Protein AF-A0A452RA94-F1 (afdb_monomer)

Sequence (101 aa):
DEQLRRRVLDFWFCGLRGNEFFCVDEDYIQDKFNLTGLNEQVPHYRQALDMILDLEPDEELEDNPNQSDLIELYGFKIHPMAYQLQLQAASNFKSPVKTIR

Solvent-accessible surface area (backb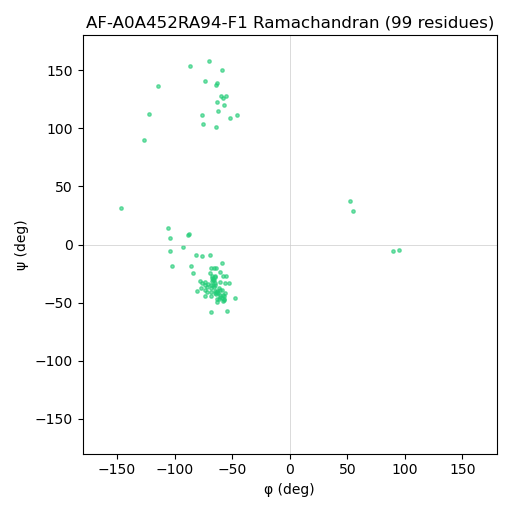one atoms only — not comparable to full-atom values): 6072 Å² total; per-residue (Å²): 111,71,69,72,66,49,67,32,52,57,67,49,50,33,66,37,93,91,28,72,79,58,73,61,59,65,73,54,69,71,36,62,77,70,48,66,74,46,68,83,76,33,76,63,38,64,63,9,48,32,42,54,69,62,43,85,75,62,76,78,46,76,82,32,66,74,56,46,57,50,32,51,55,37,25,68,53,48,51,63,51,51,34,49,43,52,52,48,58,61,52,59,72,67,60,76,79,79,76,83,127

Radius of gyration: 16.13 Å; Cα contacts (8 Å, |Δi|>4): 78; chains: 1; bounding box: 30×39×54 Å

InterPro domains:
  IPR000704 Casein kinase II, regulatory subunit [PF01214] (12-75)
  IPR000704 Casein kinase II, regulatory subunit [PTHR11740] (12-72)
  IPR000704 Casein kinase II, regulatory subunit [SM01085] (12-77)
  IPR016149 Casein kinase II, regulatory subunit, N-terminal [G3DSA:1.10.1820.10] (9-87)
  IPR035991 Casein kinase II subunit beta-like [SSF57798] (12-75)

pLDDT: mean 76.97, std 13.79, range [43.09, 91.44]

Foldseek 3Di:
DVLVVQQDLQVVQCVDVPNVPLHDDLVLLVPVVLQPPVPVVFPVLVQLSCSLNVHDHDPV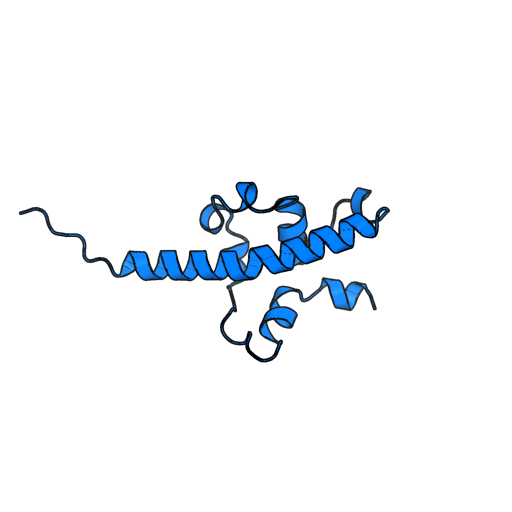VVVPVVVVVSSSVSVNVSSSVSSVSVVVVVVVVPPPDPPDD

Structure (mmCIF, N/CA/C/O backbone):
data_AF-A0A452RA94-F1
#
_entry.id   AF-A0A452RA94-F1
#
loop_
_atom_site.group_PDB
_atom_site.id
_atom_site.type_symbol
_atom_site.label_atom_id
_atom_site.label_alt_id
_atom_site.label_comp_id
_atom_site.label_asym_id
_atom_site.label_entity_id
_atom_site.label_seq_id
_atom_site.pdbx_PDB_ins_code
_atom_site.Cartn_x
_atom_site.Cartn_y
_atom_site.Cartn_z
_atom_site.occupancy
_atom_site.B_iso_or_equiv
_atom_site.auth_seq_id
_atom_site.auth_comp_id
_atom_site.auth_asym_id
_atom_site.auth_atom_id
_atom_site.pdbx_PDB_model_num
ATOM 1 N N . ASP A 1 1 ? 3.023 -17.007 -15.832 1.00 51.06 1 ASP A N 1
ATOM 2 C CA . ASP A 1 1 ? 2.042 -15.994 -16.232 1.00 51.06 1 ASP A CA 1
ATOM 3 C C . ASP A 1 1 ? 2.291 -14.775 -15.361 1.00 51.06 1 ASP A C 1
ATOM 5 O O . ASP A 1 1 ? 1.943 -14.773 -14.187 1.00 51.06 1 ASP A O 1
ATOM 9 N N . GLU A 1 2 ? 3.096 -13.846 -15.866 1.00 49.47 2 GLU A N 1
ATOM 10 C CA . GLU A 1 2 ? 3.587 -12.685 -15.110 1.00 49.47 2 GLU A CA 1
ATOM 11 C C . GLU A 1 2 ? 2.438 -11.725 -14.759 1.00 49.47 2 GLU A C 1
ATOM 13 O O . GLU A 1 2 ? 2.420 -11.150 -13.677 1.00 49.47 2 GLU A O 1
ATOM 18 N N . GLN A 1 3 ? 1.402 -11.684 -15.605 1.00 43.09 3 GLN A N 1
ATOM 19 C CA . GLN A 1 3 ? 0.154 -10.962 -15.357 1.00 43.09 3 GLN A CA 1
ATOM 20 C C . GLN A 1 3 ? -0.661 -11.557 -14.199 1.00 43.09 3 GLN A C 1
ATOM 22 O O . GLN A 1 3 ? -1.248 -10.818 -13.414 1.00 43.09 3 GLN A O 1
ATOM 27 N N . LEU A 1 4 ? -0.651 -12.884 -14.021 1.00 47.69 4 LEU A N 1
ATOM 28 C CA . LEU A 1 4 ? -1.276 -13.523 -12.854 1.00 47.69 4 LEU A CA 1
ATOM 29 C C . LEU A 1 4 ? -0.516 -13.233 -11.547 1.00 47.69 4 LEU A C 1
ATOM 31 O O . LEU A 1 4 ? -1.105 -13.288 -10.472 1.00 47.69 4 LEU A O 1
ATOM 35 N N . ARG A 1 5 ? 0.785 -12.922 -11.639 1.00 53.78 5 ARG A N 1
ATOM 36 C CA . ARG A 1 5 ? 1.625 -12.548 -10.493 1.00 53.78 5 ARG A CA 1
ATOM 37 C C . ARG A 1 5 ? 1.385 -11.099 -10.047 1.00 53.78 5 ARG A C 1
ATOM 39 O O . ARG A 1 5 ? 1.453 -10.834 -8.855 1.00 53.78 5 ARG A O 1
ATOM 46 N N . ARG A 1 6 ? 1.048 -10.207 -10.990 1.00 53.09 6 ARG A N 1
ATOM 47 C CA . ARG A 1 6 ? 0.759 -8.779 -10.750 1.00 53.09 6 ARG A CA 1
ATOM 48 C C . ARG A 1 6 ? -0.622 -8.520 -10.126 1.00 53.09 6 ARG A C 1
ATOM 50 O O . ARG A 1 6 ? -0.743 -7.648 -9.283 1.00 53.09 6 ARG A O 1
ATOM 57 N N . ARG A 1 7 ? -1.627 -9.340 -10.452 1.00 51.44 7 ARG A N 1
ATOM 58 C CA . ARG A 1 7 ? -3.050 -9.091 -10.130 1.00 51.44 7 ARG A CA 1
ATOM 59 C C . ARG A 1 7 ? -3.491 -9.166 -8.669 1.00 51.44 7 ARG A C 1
ATOM 61 O O . ARG A 1 7 ? -4.666 -8.966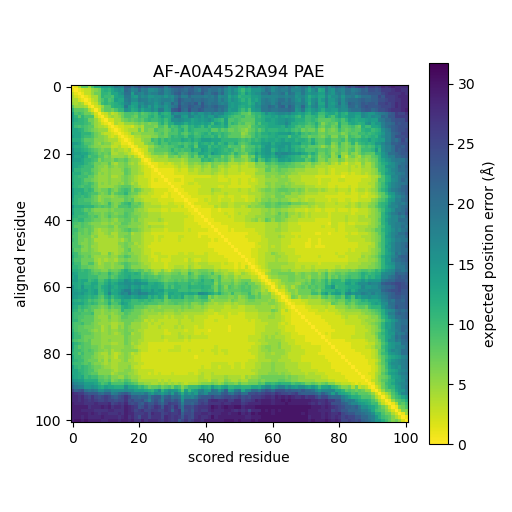 -8.381 1.00 51.44 7 ARG A O 1
ATOM 68 N N . VAL A 1 8 ? -2.643 -9.629 -7.759 1.00 57.59 8 VAL A N 1
ATOM 69 C CA . VAL A 1 8 ? -3.169 -10.203 -6.514 1.00 57.59 8 VAL A CA 1
ATOM 70 C C . VAL A 1 8 ? -2.252 -9.933 -5.335 1.00 57.59 8 VAL A C 1
ATOM 72 O O . VAL A 1 8 ? -2.173 -10.763 -4.454 1.00 57.59 8 VAL A O 1
ATOM 75 N N . LEU A 1 9 ? -1.524 -8.820 -5.277 1.00 62.56 9 LEU A N 1
ATOM 76 C CA . LEU A 1 9 ? -0.592 -8.593 -4.164 1.00 62.56 9 LEU A CA 1
ATOM 77 C C . LEU A 1 9 ? -1.307 -8.629 -2.804 1.00 62.56 9 LEU A C 1
ATOM 79 O O . LEU A 1 9 ? -0.850 -9.333 -1.909 1.00 62.56 9 LEU A O 1
ATOM 83 N N . ASP A 1 10 ? -2.474 -7.993 -2.689 1.00 61.06 10 ASP A N 1
ATOM 84 C CA . ASP A 1 10 ? -3.286 -8.010 -1.467 1.00 61.06 10 ASP A CA 1
ATOM 85 C C . ASP A 1 10 ? -3.891 -9.403 -1.175 1.00 61.06 10 ASP A C 1
ATOM 87 O O . ASP A 1 10 ? -3.575 -10.043 -0.169 1.00 61.06 10 ASP A O 1
ATOM 91 N N . PHE A 1 11 ? -4.673 -9.965 -2.103 1.00 61.75 11 PHE A N 1
ATOM 92 C CA . PHE A 1 11 ? -5.319 -11.269 -1.891 1.00 61.75 11 PHE A CA 1
ATOM 93 C C . PHE A 1 11 ? -4.320 -12.446 -1.819 1.00 61.75 11 PHE A C 1
ATOM 95 O O . PHE A 1 11 ? -4.557 -13.423 -1.108 1.00 61.75 11 PHE A O 1
ATOM 102 N N . TRP A 1 12 ? -3.165 -12.361 -2.485 1.00 65.94 12 TRP A N 1
ATOM 103 C CA . TRP A 1 12 ? -2.077 -13.336 -2.380 1.00 65.94 12 TRP A CA 1
ATOM 104 C C . TRP A 1 12 ? -1.362 -13.182 -1.047 1.00 65.94 12 TRP A C 1
ATOM 106 O O . TRP A 1 12 ? -1.122 -14.191 -0.387 1.00 65.94 12 TRP A O 1
ATOM 116 N N . PHE A 1 13 ? -1.071 -11.947 -0.616 1.00 69.06 13 PHE A N 1
ATOM 117 C CA . PHE A 1 13 ? -0.442 -11.693 0.677 1.00 69.06 13 PHE A CA 1
ATOM 118 C C . PHE A 1 13 ? -1.317 -12.195 1.822 1.00 69.06 13 PHE A C 1
ATOM 120 O O . PHE A 1 13 ? -0.807 -12.915 2.680 1.00 69.06 13 PHE A O 1
ATOM 127 N N . CYS A 1 14 ? -2.615 -11.890 1.807 1.00 70.44 14 CYS A N 1
ATOM 128 C CA . CYS A 1 14 ? -3.588 -12.373 2.788 1.00 70.44 14 CYS A CA 1
ATOM 129 C C . CYS A 1 14 ? -3.824 -13.893 2.692 1.00 70.44 14 CYS A C 1
ATOM 131 O O . CYS A 1 14 ? -4.126 -14.539 3.695 1.00 70.44 14 CYS A O 1
ATOM 133 N N . GLY A 1 15 ? -3.624 -14.487 1.510 1.00 67.56 15 GLY A N 1
ATOM 134 C CA . GLY A 1 15 ? -3.689 -15.932 1.274 1.00 67.56 15 GLY A CA 1
ATOM 135 C C . GLY A 1 15 ? -2.467 -16.728 1.757 1.00 67.56 15 GLY A C 1
ATOM 136 O O . GLY A 1 15 ? -2.511 -17.963 1.771 1.00 67.56 15 GLY A O 1
ATOM 137 N N . LEU A 1 16 ? -1.373 -16.070 2.164 1.00 73.88 16 LEU A N 1
ATOM 138 C CA . LEU A 1 16 ? -0.215 -16.746 2.751 1.00 73.88 16 LEU A CA 1
ATOM 139 C C . LEU A 1 16 ? -0.519 -17.220 4.177 1.00 73.88 16 LEU A C 1
ATOM 141 O O . LEU A 1 16 ? -1.136 -16.529 4.987 1.00 73.88 16 LEU A O 1
ATOM 145 N N . ARG A 1 17 ? -0.022 -18.413 4.522 1.00 70.50 17 ARG A N 1
ATOM 146 C CA . ARG A 1 17 ? -0.197 -18.990 5.861 1.00 70.50 17 ARG A CA 1
ATOM 147 C C . ARG A 1 17 ? 0.355 -18.042 6.932 1.00 70.50 17 ARG A C 1
ATOM 149 O O . ARG A 1 17 ? 1.555 -17.786 6.960 1.00 70.50 17 ARG A O 1
ATOM 156 N N . GLY A 1 18 ? -0.510 -17.611 7.850 1.00 73.88 18 GLY A N 1
ATOM 157 C CA . GLY A 1 18 ? -0.167 -16.675 8.926 1.00 73.88 18 GLY A CA 1
ATOM 158 C C . GLY A 1 18 ? -0.468 -15.207 8.615 1.00 73.88 18 GLY A C 1
ATOM 159 O O . GLY A 1 18 ? -0.351 -14.385 9.521 1.00 73.88 18 GLY A O 1
ATOM 160 N N . ASN A 1 19 ? -0.909 -14.890 7.392 1.00 71.19 19 ASN A N 1
ATOM 161 C CA . ASN A 1 19 ? -1.243 -13.528 6.980 1.00 71.19 19 ASN A CA 1
ATOM 162 C C . ASN A 1 19 ? -2.749 -13.238 6.914 1.00 71.19 19 ASN A C 1
ATOM 164 O O . ASN A 1 19 ? -3.159 -12.144 6.537 1.00 71.19 19 ASN A O 1
ATOM 168 N N . GLU A 1 20 ? -3.564 -14.196 7.345 1.00 69.75 20 GLU A N 1
ATOM 169 C CA . GLU A 1 20 ? -5.030 -14.195 7.260 1.00 69.75 20 GLU A CA 1
ATOM 170 C C . GLU A 1 20 ? -5.690 -12.997 7.975 1.00 69.75 20 GLU A C 1
ATOM 172 O O . GLU A 1 20 ? -6.864 -12.710 7.762 1.00 69.75 20 GLU A O 1
ATOM 177 N N . PHE A 1 21 ? -4.944 -12.305 8.843 1.00 70.56 21 PHE A N 1
ATOM 178 C CA . PHE A 1 21 ? -5.422 -11.183 9.653 1.00 70.56 21 PHE A CA 1
ATOM 179 C C . PHE A 1 21 ? -4.974 -9.808 9.151 1.00 70.56 21 PHE A C 1
ATOM 181 O O . PHE A 1 21 ? -5.396 -8.813 9.735 1.00 70.56 21 PHE A O 1
ATOM 188 N N . PHE A 1 22 ? -4.124 -9.736 8.121 1.00 71.50 22 PHE A N 1
ATOM 189 C CA . PHE A 1 22 ? -3.589 -8.469 7.611 1.00 71.50 22 PHE A CA 1
ATOM 190 C C . PHE A 1 22 ? -4.467 -7.812 6.546 1.00 71.50 22 PHE A C 1
ATOM 192 O O . PHE A 1 22 ? -4.025 -6.828 5.968 1.00 71.50 22 PHE A O 1
ATOM 199 N N . CYS A 1 23 ? -5.675 -8.320 6.287 1.00 75.88 23 CYS A N 1
ATOM 200 C CA . CYS A 1 23 ? -6.563 -7.748 5.280 1.00 75.88 23 CYS A CA 1
ATOM 201 C C . CYS A 1 23 ? -6.853 -6.274 5.584 1.00 75.88 23 CYS A C 1
ATOM 203 O O . CYS A 1 23 ? -7.311 -5.937 6.681 1.00 75.88 23 CYS A O 1
ATOM 205 N N . VAL A 1 24 ? -6.610 -5.421 4.597 1.00 80.38 24 VAL A N 1
ATOM 206 C CA . VAL A 1 24 ? -7.006 -4.014 4.601 1.00 80.38 24 VAL A CA 1
ATOM 207 C C . VAL A 1 24 ? -8.032 -3.843 3.492 1.00 80.38 24 VAL A C 1
ATOM 209 O O . VAL A 1 24 ? -7.848 -4.372 2.404 1.00 80.38 24 VAL A O 1
ATOM 212 N N . ASP A 1 25 ? -9.117 -3.120 3.757 1.00 83.94 25 ASP A N 1
ATOM 213 C CA . ASP A 1 25 ? -10.099 -2.841 2.709 1.00 83.94 25 ASP A CA 1
ATOM 214 C C . ASP A 1 25 ? -9.466 -1.996 1.596 1.00 83.94 25 ASP A C 1
ATOM 216 O O . ASP A 1 25 ? -8.778 -1.007 1.869 1.00 83.94 25 ASP A O 1
ATOM 220 N N . GLU A 1 26 ? -9.752 -2.337 0.342 1.00 83.31 26 GLU A N 1
ATOM 221 C CA . GLU A 1 26 ? -9.254 -1.598 -0.822 1.00 83.31 26 GLU A CA 1
ATOM 222 C C . GLU A 1 26 ? -9.649 -0.112 -0.753 1.00 83.31 26 GLU A C 1
ATOM 224 O O . GLU A 1 26 ? -8.801 0.760 -0.941 1.00 83.31 26 GLU A O 1
ATOM 229 N N . ASP A 1 27 ? -10.890 0.187 -0.344 1.00 86.25 27 ASP A N 1
ATOM 230 C CA . ASP A 1 27 ? -11.388 1.554 -0.119 1.00 86.25 27 ASP A CA 1
ATOM 231 C C . ASP A 1 27 ? -10.526 2.338 0.893 1.00 86.25 27 ASP A C 1
ATOM 233 O O . ASP A 1 27 ? -10.351 3.553 0.774 1.00 86.25 27 ASP A O 1
ATOM 237 N N . TYR A 1 28 ? -9.958 1.653 1.895 1.00 87.81 28 TYR A N 1
ATOM 238 C CA . TYR A 1 28 ? -9.078 2.273 2.887 1.00 87.81 28 TYR A CA 1
ATOM 239 C C . TYR A 1 28 ? -7.717 2.632 2.281 1.00 87.81 28 TYR A C 1
ATOM 241 O O . TYR A 1 28 ? -7.189 3.703 2.580 1.00 87.81 28 TYR A O 1
ATOM 249 N N . IL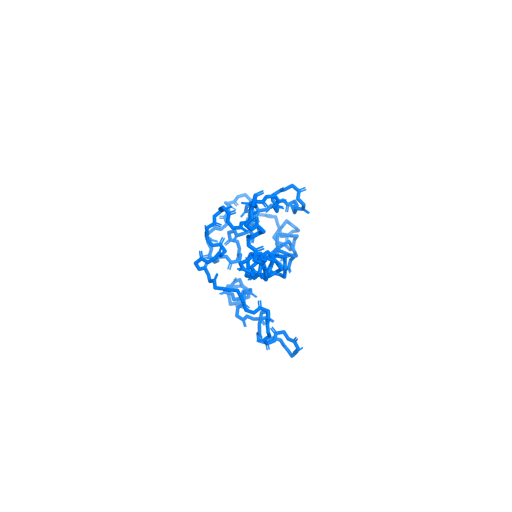E A 1 29 ? -7.163 1.757 1.433 1.00 87.94 29 ILE A N 1
ATOM 250 C CA . ILE A 1 29 ? -5.881 1.964 0.737 1.00 87.94 29 ILE A CA 1
ATOM 251 C C . ILE A 1 29 ? -6.012 3.032 -0.362 1.00 87.94 29 ILE A C 1
ATOM 253 O O . ILE A 1 29 ? -5.095 3.830 -0.565 1.00 87.94 29 ILE A O 1
ATOM 257 N N . GLN A 1 30 ? -7.146 3.079 -1.062 1.00 87.62 30 GLN A N 1
ATOM 258 C CA . GLN A 1 30 ? -7.404 4.065 -2.114 1.00 87.62 30 GLN A CA 1
ATOM 259 C C . GLN A 1 30 ? -7.517 5.497 -1.568 1.00 87.62 30 GLN A C 1
ATOM 261 O O . GLN A 1 30 ? -7.147 6.462 -2.251 1.00 87.62 30 GLN A O 1
ATOM 266 N N . ASP A 1 31 ? -7.992 5.660 -0.330 1.00 89.75 31 ASP A N 1
ATOM 267 C CA . ASP A 1 31 ? -8.040 6.963 0.319 1.00 89.75 31 ASP A CA 1
ATOM 268 C C . ASP A 1 31 ? -6.643 7.405 0.784 1.00 89.75 31 ASP A C 1
ATOM 270 O O . ASP A 1 31 ? -6.110 7.006 1.822 1.00 89.75 31 ASP A O 1
ATOM 274 N N . LYS A 1 32 ? -6.062 8.329 0.018 1.00 86.38 32 LYS A N 1
ATOM 275 C CA . LYS A 1 32 ? -4.739 8.912 0.279 1.00 86.38 32 LYS A CA 1
ATOM 276 C C . LYS A 1 32 ? -4.615 9.541 1.667 1.00 86.38 32 LYS A C 1
ATOM 278 O O . LYS A 1 32 ? -3.500 9.615 2.183 1.00 86.38 32 LYS A O 1
ATOM 283 N N . PHE A 1 33 ? -5.715 10.002 2.265 1.00 89.50 33 PHE A N 1
ATOM 284 C CA . PHE A 1 33 ? -5.689 10.583 3.604 1.00 89.50 33 PHE A CA 1
ATOM 285 C C . PHE A 1 33 ? -5.382 9.527 4.677 1.00 89.50 33 PHE A C 1
ATOM 287 O O . PHE A 1 33 ? -4.636 9.802 5.620 1.00 89.50 33 PHE A O 1
ATOM 294 N N . ASN A 1 34 ? -5.858 8.295 4.497 1.00 88.25 34 ASN A N 1
ATOM 295 C CA . ASN A 1 34 ? -5.610 7.187 5.423 1.00 88.25 34 ASN A CA 1
ATOM 296 C C . ASN A 1 34 ? -4.149 6.721 5.428 1.00 88.25 34 ASN A C 1
ATOM 298 O O . ASN A 1 34 ? -3.695 6.112 6.397 1.00 88.25 34 ASN A O 1
ATOM 302 N N . LEU A 1 35 ? -3.409 7.037 4.362 1.00 91.44 35 LEU A N 1
ATOM 303 C CA . LEU A 1 35 ? -2.012 6.658 4.152 1.00 91.44 35 LEU A CA 1
ATOM 304 C C . LEU A 1 35 ? -1.031 7.829 4.352 1.00 91.44 35 LEU A C 1
ATOM 306 O O . LEU A 1 35 ? 0.137 7.752 3.960 1.00 91.44 35 LEU A O 1
ATOM 310 N N . THR A 1 36 ? -1.490 8.932 4.955 1.00 88.88 36 THR A N 1
ATOM 311 C CA . THR A 1 36 ? -0.670 10.136 5.157 1.00 88.88 36 THR A CA 1
ATOM 312 C C . THR A 1 36 ? 0.631 9.804 5.903 1.00 88.88 36 THR A C 1
ATOM 314 O O . THR A 1 36 ? 0.610 9.192 6.969 1.00 88.88 36 THR A O 1
ATOM 317 N N . GLY A 1 37 ? 1.777 10.219 5.349 1.00 87.12 37 GLY A N 1
ATOM 318 C CA . GLY A 1 37 ? 3.109 9.982 5.926 1.00 87.12 37 GLY A CA 1
ATOM 319 C C . GLY A 1 37 ? 3.794 8.683 5.480 1.00 87.12 37 GLY A C 1
ATOM 320 O O . GLY A 1 37 ? 4.965 8.473 5.8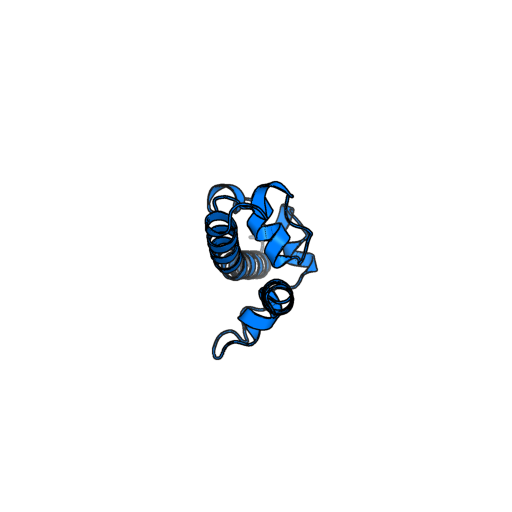06 1.00 87.12 37 GLY A O 1
ATOM 321 N N . LEU A 1 38 ? 3.125 7.815 4.708 1.00 89.69 38 LEU A N 1
ATOM 322 C CA . LEU A 1 38 ? 3.766 6.633 4.109 1.00 89.69 38 LEU A CA 1
ATOM 323 C C . LEU A 1 38 ? 4.684 6.978 2.936 1.00 89.69 38 LEU A C 1
ATOM 325 O O . LEU A 1 38 ? 5.715 6.331 2.747 1.00 89.69 38 LEU A O 1
ATOM 329 N N . ASN A 1 39 ? 4.349 8.029 2.191 1.00 89.44 39 ASN A N 1
ATOM 330 C CA . ASN A 1 39 ? 5.116 8.506 1.042 1.00 89.44 39 ASN A CA 1
ATOM 331 C C . ASN A 1 39 ? 6.551 8.937 1.395 1.00 89.44 39 ASN A C 1
ATOM 333 O O . ASN A 1 39 ? 7.416 8.931 0.527 1.00 89.44 39 ASN A O 1
ATOM 337 N N . GLU A 1 40 ? 6.814 9.301 2.653 1.00 91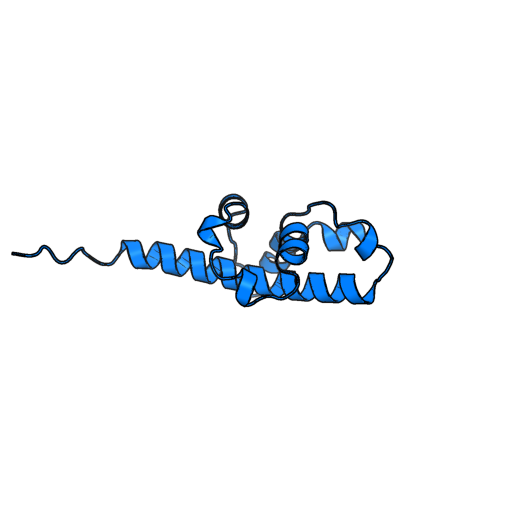.31 40 GLU A N 1
ATOM 338 C CA . GLU A 1 40 ? 8.157 9.655 3.140 1.00 91.31 40 GLU A CA 1
ATOM 339 C C . GLU A 1 40 ? 8.971 8.427 3.588 1.00 91.31 40 GLU A C 1
ATOM 341 O O . GLU A 1 40 ? 10.195 8.486 3.688 1.00 91.31 40 GLU A O 1
ATOM 346 N N . GLN A 1 41 ? 8.305 7.301 3.855 1.00 90.25 41 GLN A N 1
ATOM 347 C CA . GLN A 1 41 ? 8.913 6.084 4.412 1.00 90.25 41 GLN A CA 1
ATOM 348 C C . GLN A 1 41 ? 9.154 4.989 3.365 1.00 90.25 41 GLN A C 1
ATOM 350 O O . GLN A 1 41 ? 9.911 4.034 3.608 1.00 90.25 41 GLN A O 1
ATOM 355 N N . VAL A 1 42 ? 8.482 5.090 2.219 1.00 91.00 42 VAL A N 1
ATOM 356 C CA . VAL A 1 42 ? 8.534 4.109 1.138 1.00 91.00 42 VAL A CA 1
ATOM 357 C C . VAL A 1 42 ? 9.002 4.801 -0.146 1.00 91.00 42 VAL A C 1
ATOM 359 O O . VAL A 1 42 ? 8.282 5.639 -0.688 1.00 91.00 42 VAL A O 1
ATOM 362 N N . PRO A 1 43 ? 10.205 4.477 -0.654 1.00 91.19 43 PRO A N 1
ATOM 363 C CA . PRO A 1 43 ? 10.626 4.899 -1.986 1.00 91.19 43 PRO A CA 1
ATOM 364 C C . PRO A 1 43 ? 9.654 4.372 -3.039 1.00 91.19 43 PRO A C 1
ATOM 366 O O . PRO A 1 43 ? 9.059 3.318 -2.846 1.00 91.19 43 PRO A O 1
ATOM 369 N N . HIS A 1 44 ? 9.493 5.090 -4.152 1.00 89.88 44 HIS A N 1
ATOM 370 C CA . HIS A 1 44 ? 8.568 4.681 -5.219 1.00 89.88 44 HIS A CA 1
ATOM 371 C C . HIS A 1 44 ? 7.127 4.445 -4.725 1.00 89.88 44 HIS A C 1
ATOM 373 O O . HIS A 1 44 ? 6.389 3.667 -5.319 1.00 89.88 44 HIS A O 1
ATOM 379 N N . TYR A 1 45 ? 6.710 5.142 -3.653 1.00 90.69 45 TYR A N 1
ATOM 380 C CA . TYR A 1 45 ? 5.413 4.954 -2.992 1.00 90.69 45 TYR A CA 1
ATOM 381 C C . TYR A 1 45 ? 4.240 4.906 -3.967 1.00 90.69 45 TYR A C 1
ATOM 383 O O . TYR A 1 45 ? 3.394 4.031 -3.857 1.00 90.69 45 TYR A O 1
ATOM 391 N N . ARG A 1 46 ? 4.198 5.834 -4.928 1.00 89.69 46 ARG A N 1
ATOM 392 C CA . ARG A 1 46 ? 3.109 5.902 -5.903 1.00 89.69 46 ARG A CA 1
ATOM 393 C C 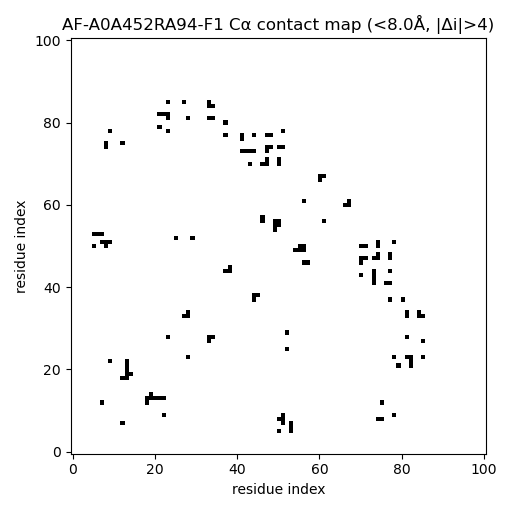. ARG A 1 46 ? 3.057 4.650 -6.777 1.00 89.69 46 ARG A C 1
ATOM 395 O O . ARG A 1 46 ? 2.017 4.028 -6.848 1.00 89.69 46 ARG A O 1
ATOM 402 N N . GLN A 1 47 ? 4.187 4.250 -7.346 1.00 89.19 47 GLN A N 1
ATOM 403 C CA . GLN A 1 47 ? 4.277 3.081 -8.224 1.00 89.19 47 GLN A CA 1
ATOM 404 C C . GLN A 1 47 ? 3.988 1.784 -7.454 1.00 89.19 47 GLN A C 1
ATOM 406 O O . GLN A 1 47 ? 3.337 0.878 -7.960 1.00 89.19 47 GLN A O 1
ATOM 411 N N . ALA A 1 48 ? 4.431 1.714 -6.198 1.00 89.06 48 ALA A N 1
ATOM 412 C CA . ALA A 1 48 ? 4.149 0.598 -5.305 1.00 89.06 48 ALA A CA 1
ATOM 413 C C . ALA A 1 48 ? 2.668 0.533 -4.905 1.00 89.06 48 ALA A C 1
ATOM 415 O O . ALA A 1 48 ? 2.106 -0.552 -4.807 1.00 89.06 48 ALA A O 1
ATOM 416 N N . LEU A 1 49 ? 2.031 1.687 -4.690 1.00 89.31 49 LEU A N 1
ATOM 417 C CA . LEU A 1 49 ? 0.601 1.785 -4.411 1.00 89.31 49 LEU A CA 1
ATOM 418 C C . LEU A 1 49 ? -0.227 1.407 -5.641 1.00 89.31 49 LEU A C 1
ATOM 420 O O . LEU A 1 49 ? -1.166 0.629 -5.514 1.00 89.31 49 LEU A O 1
ATOM 424 N N . ASP A 1 50 ? 0.157 1.908 -6.814 1.00 87.75 50 ASP A N 1
ATOM 425 C CA . ASP A 1 50 ? -0.473 1.586 -8.094 1.00 87.75 50 ASP A CA 1
ATOM 426 C C . ASP A 1 50 ? -0.401 0.070 -8.349 1.00 87.75 50 ASP A C 1
ATOM 428 O O . ASP A 1 50 ? -1.398 -0.538 -8.719 1.00 87.75 50 ASP A O 1
ATOM 432 N N . MET A 1 51 ? 0.719 -0.575 -8.006 1.00 83.81 51 MET A N 1
ATOM 433 C CA . MET A 1 51 ? 0.842 -2.033 -8.059 1.00 83.81 51 MET A CA 1
ATOM 434 C C . MET A 1 51 ? -0.082 -2.772 -7.073 1.00 83.81 51 MET A C 1
ATOM 436 O O . MET A 1 51 ? -0.664 -3.790 -7.438 1.00 83.81 51 MET A O 1
ATOM 440 N N . ILE A 1 52 ? -0.226 -2.301 -5.827 1.00 86.00 52 ILE A N 1
ATOM 441 C CA . ILE A 1 52 ? -1.139 -2.924 -4.842 1.00 86.00 52 ILE A CA 1
ATOM 442 C C . ILE A 1 52 ? -2.600 -2.807 -5.292 1.00 86.00 52 ILE A C 1
ATOM 444 O O . ILE A 1 52 ? -3.386 -3.715 -5.039 1.00 86.00 52 ILE A O 1
ATOM 448 N N . LEU A 1 53 ? -2.945 -1.700 -5.951 1.00 86.31 53 LEU A N 1
ATOM 449 C CA . LEU A 1 53 ? -4.287 -1.392 -6.447 1.00 86.31 53 LEU A CA 1
ATOM 450 C C . LEU A 1 53 ? -4.563 -1.950 -7.858 1.00 86.31 53 LEU A C 1
ATOM 452 O O . LEU A 1 53 ? -5.579 -1.599 -8.450 1.00 86.31 53 LEU A O 1
ATOM 456 N N . ASP A 1 54 ? -3.668 -2.786 -8.400 1.00 83.38 54 ASP A N 1
ATOM 457 C CA . ASP A 1 54 ? -3.762 -3.363 -9.754 1.00 83.38 54 ASP A CA 1
ATOM 458 C C . ASP A 1 54 ? -3.981 -2.297 -10.855 1.00 83.38 54 ASP A C 1
ATOM 460 O O . ASP A 1 54 ? -4.726 -2.496 -11.817 1.00 83.38 54 ASP A O 1
ATOM 464 N N . LEU A 1 55 ? -3.344 -1.130 -10.700 1.00 84.56 55 LEU A N 1
ATOM 465 C CA . LEU A 1 55 ? -3.346 -0.043 -11.679 1.00 84.56 55 LEU A CA 1
ATOM 466 C C . LEU A 1 55 ? -2.228 -0.236 -12.713 1.00 84.56 55 LEU A C 1
ATOM 468 O O . LEU A 1 55 ? -1.198 -0.858 -12.440 1.00 84.56 55 LEU A O 1
ATOM 472 N N . GLU A 1 56 ? -2.424 0.323 -13.911 1.00 82.19 56 GLU A N 1
ATOM 473 C CA . GLU A 1 56 ? -1.415 0.271 -14.973 1.00 82.19 56 GLU A CA 1
ATOM 474 C C . GLU A 1 56 ? -0.104 0.941 -14.520 1.00 82.19 56 GLU A C 1
ATOM 476 O O . GLU A 1 56 ? -0.133 2.086 -14.054 1.00 82.19 56 GLU A O 1
ATOM 481 N N . PRO A 1 57 ? 1.046 0.248 -14.642 1.00 74.75 57 PRO A N 1
ATOM 482 C CA . PRO A 1 57 ? 2.344 0.842 -14.361 1.00 74.75 57 PRO A CA 1
ATOM 483 C C . PRO A 1 57 ? 2.714 1.875 -15.433 1.00 74.75 57 PRO A C 1
ATOM 485 O O . PRO A 1 57 ? 2.242 1.818 -16.566 1.00 74.75 57 PRO A O 1
ATOM 488 N N . ASP A 1 58 ? 3.611 2.799 -15.088 1.00 76.81 58 ASP A N 1
ATOM 489 C CA . ASP A 1 58 ? 4.175 3.737 -16.062 1.00 76.81 58 ASP A CA 1
ATOM 490 C C . ASP A 1 58 ? 4.970 2.983 -17.151 1.00 76.81 58 ASP A C 1
ATOM 492 O O . ASP A 1 58 ? 5.744 2.078 -16.830 1.00 76.81 58 ASP A O 1
ATOM 496 N N . GLU A 1 59 ? 4.850 3.393 -18.423 1.00 73.12 59 GLU A N 1
ATOM 497 C CA . GLU A 1 59 ? 5.529 2.760 -19.577 1.00 73.12 59 GLU A CA 1
ATOM 498 C C . GLU A 1 59 ? 7.056 2.629 -19.377 1.00 73.12 59 GLU A C 1
ATOM 500 O O . GLU A 1 59 ? 7.664 1.645 -19.789 1.00 73.12 59 GLU A O 1
ATOM 505 N N . GLU A 1 60 ? 7.689 3.574 -18.668 1.00 67.94 60 GLU A N 1
ATOM 506 C CA . GLU A 1 60 ? 9.132 3.548 -18.366 1.00 67.94 60 GLU A CA 1
ATOM 507 C C . GLU A 1 60 ? 9.559 2.387 -17.444 1.00 67.94 60 GLU A C 1
ATOM 509 O O . GLU A 1 60 ? 10.738 2.029 -17.400 1.00 67.94 60 GLU A O 1
ATOM 514 N N . LEU A 1 61 ? 8.626 1.800 -16.690 1.00 67.25 61 LEU A N 1
ATOM 515 C CA . LEU A 1 61 ? 8.898 0.690 -15.774 1.00 67.25 61 LEU A CA 1
ATOM 516 C C . LEU A 1 61 ? 8.886 -0.668 -16.475 1.00 67.25 61 LEU A C 1
ATOM 518 O O . LEU A 1 61 ? 9.526 -1.603 -15.988 1.00 67.25 61 LEU A O 1
ATOM 522 N N . GLU A 1 62 ? 8.188 -0.787 -17.606 1.00 66.62 62 GLU A N 1
ATOM 523 C CA . GLU A 1 62 ? 8.100 -2.043 -18.358 1.00 66.62 62 GLU A CA 1
ATOM 524 C C . GLU A 1 62 ? 9.447 -2.437 -18.977 1.00 66.62 62 GLU A C 1
ATOM 526 O O . GLU A 1 62 ? 9.777 -3.621 -19.046 1.00 66.62 62 GLU A O 1
ATOM 531 N N . ASP A 1 63 ? 10.268 -1.447 -19.334 1.00 71.06 63 ASP A N 1
ATOM 532 C CA . ASP A 1 63 ? 11.585 -1.653 -19.942 1.00 71.06 63 ASP A CA 1
ATOM 533 C C . ASP A 1 63 ? 12.699 -1.976 -18.924 1.00 71.06 63 ASP A C 1
ATOM 535 O O . ASP A 1 63 ? 13.811 -2.352 -19.315 1.00 71.06 63 ASP A O 1
ATOM 539 N N . ASN A 1 64 ? 12.438 -1.863 -17.612 1.00 78.31 64 ASN A N 1
ATOM 540 C CA . ASN A 1 64 ? 13.441 -2.079 -16.566 1.00 78.31 64 ASN A CA 1
ATOM 541 C C . ASN A 1 64 ? 12.996 -3.110 -15.505 1.00 78.31 64 ASN A C 1
ATOM 543 O O . ASN A 1 64 ? 12.472 -2.735 -14.449 1.00 78.31 64 ASN A O 1
ATOM 547 N N . PRO A 1 65 ? 13.290 -4.410 -15.704 1.00 74.19 65 PRO A N 1
ATOM 548 C CA . PRO A 1 65 ? 12.841 -5.473 -14.799 1.00 74.19 65 PRO A CA 1
ATOM 549 C C . PRO A 1 65 ? 13.360 -5.311 -13.362 1.00 74.19 65 PRO A C 1
ATOM 551 O O . PRO A 1 65 ? 12.643 -5.608 -12.411 1.00 74.19 65 PRO A O 1
ATOM 554 N N . ASN A 1 66 ? 14.560 -4.746 -13.177 1.00 81.88 66 ASN A N 1
ATOM 555 C CA . ASN A 1 66 ? 15.108 -4.499 -11.840 1.00 81.88 66 ASN A CA 1
ATOM 556 C C . ASN A 1 66 ? 14.286 -3.463 -11.053 1.00 81.88 66 ASN A C 1
ATOM 558 O O . ASN A 1 66 ? 14.254 -3.514 -9.825 1.00 81.88 66 ASN A O 1
ATOM 562 N N . GLN A 1 67 ? 13.653 -2.499 -11.733 1.00 82.19 67 GLN A N 1
ATOM 563 C CA . GLN A 1 67 ? 12.761 -1.544 -11.073 1.00 82.19 67 GLN A CA 1
ATOM 564 C C . GLN A 1 67 ? 11.407 -2.164 -10.750 1.00 82.19 67 GLN A C 1
ATOM 566 O O . GLN A 1 67 ? 10.888 -1.900 -9.668 1.00 82.19 67 GLN A O 1
ATOM 571 N N . SER A 1 68 ? 10.878 -3.021 -11.626 1.00 81.19 68 SER A N 1
ATOM 572 C CA . SER A 1 68 ? 9.638 -3.758 -11.359 1.00 81.19 68 SER A CA 1
ATOM 573 C C . SER A 1 68 ? 9.737 -4.585 -10.070 1.00 81.19 68 SER A C 1
ATOM 575 O O . SER A 1 68 ? 8.874 -4.461 -9.202 1.00 81.19 68 SER A O 1
ATOM 577 N N . ASP A 1 69 ? 10.824 -5.344 -9.885 1.00 84.56 69 ASP A N 1
ATOM 578 C CA . ASP A 1 69 ? 11.045 -6.157 -8.676 1.00 84.56 69 ASP A CA 1
ATOM 579 C C . ASP A 1 69 ? 11.132 -5.302 -7.394 1.00 84.56 69 ASP A C 1
ATOM 581 O O . ASP A 1 69 ? 10.646 -5.682 -6.325 1.00 84.56 69 ASP A O 1
ATOM 585 N N . LEU A 1 70 ? 11.755 -4.119 -7.481 1.00 88.06 70 LEU A N 1
ATOM 586 C CA . LEU A 1 70 ? 11.856 -3.189 -6.351 1.00 88.06 70 LEU A CA 1
ATOM 587 C C . LEU A 1 70 ? 10.496 -2.596 -5.977 1.00 88.06 70 LEU A C 1
ATOM 589 O O . LEU A 1 70 ? 10.194 -2.458 -4.791 1.00 88.06 70 LEU A O 1
ATOM 593 N N . ILE A 1 71 ? 9.678 -2.251 -6.970 1.00 87.06 71 ILE A N 1
ATOM 594 C CA . ILE A 1 71 ? 8.326 -1.730 -6.754 1.00 87.06 71 ILE A CA 1
ATOM 595 C C . ILE A 1 71 ? 7.447 -2.801 -6.103 1.00 87.06 71 ILE A C 1
ATOM 597 O O . ILE A 1 71 ? 6.732 -2.488 -5.152 1.00 87.06 71 ILE A O 1
ATOM 601 N N . GLU A 1 72 ? 7.582 -4.062 -6.520 1.00 84.75 72 GLU A N 1
ATOM 602 C CA . GLU A 1 72 ? 6.905 -5.204 -5.891 1.00 84.75 72 GLU A CA 1
ATOM 603 C C . GLU A 1 72 ? 7.273 -5.335 -4.415 1.00 84.75 72 GLU A C 1
ATOM 605 O O . GLU A 1 72 ? 6.400 -5.418 -3.545 1.00 84.75 72 GLU A O 1
ATOM 610 N N . LEU A 1 73 ? 8.564 -5.230 -4.100 1.00 87.94 73 LEU A N 1
ATOM 611 C CA . LEU A 1 73 ? 9.040 -5.233 -2.721 1.00 87.94 73 LEU A CA 1
ATOM 612 C C . LEU A 1 73 ? 8.460 -4.073 -1.891 1.00 87.94 73 LEU A C 1
ATOM 614 O O . LEU A 1 73 ? 8.132 -4.254 -0.715 1.00 87.94 73 LEU A O 1
ATOM 618 N N . TYR A 1 74 ? 8.327 -2.882 -2.476 1.00 90.44 74 TYR A N 1
ATOM 619 C CA . TYR A 1 74 ? 7.713 -1.742 -1.797 1.00 90.44 74 TYR A CA 1
ATOM 620 C C . TYR A 1 74 ? 6.200 -1.904 -1.626 1.00 90.44 74 TYR A C 1
ATOM 622 O O . TYR A 1 74 ? 5.683 -1.513 -0.577 1.00 90.44 74 TYR A O 1
ATOM 630 N N . GLY A 1 75 ? 5.512 -2.550 -2.571 1.00 88.19 75 GLY A N 1
ATOM 631 C CA . GLY A 1 75 ? 4.110 -2.943 -2.430 1.00 88.19 75 GLY A CA 1
ATOM 632 C C . GLY A 1 75 ? 3.907 -3.848 -1.212 1.00 88.19 75 GLY A C 1
ATOM 633 O O . GLY A 1 75 ? 3.111 -3.538 -0.321 1.00 88.19 75 GLY A O 1
ATOM 634 N N . PHE A 1 76 ? 4.743 -4.884 -1.072 1.00 85.69 76 PHE A N 1
ATOM 635 C CA . PHE A 1 76 ? 4.757 -5.749 0.117 1.00 85.69 76 PHE A CA 1
ATOM 636 C C . PHE A 1 76 ? 5.021 -4.998 1.429 1.00 85.69 76 PHE A C 1
ATOM 638 O O . PHE A 1 76 ? 4.594 -5.453 2.490 1.00 85.69 76 PHE A O 1
ATOM 645 N N . LYS A 1 77 ? 5.725 -3.859 1.388 1.00 88.94 77 LYS A N 1
ATOM 646 C CA . LYS A 1 77 ? 5.986 -3.023 2.568 1.00 88.94 77 LYS A CA 1
ATOM 647 C C . LYS A 1 77 ? 4.798 -2.123 2.919 1.00 88.94 77 LYS A C 1
ATOM 649 O O . LYS A 1 77 ? 4.514 -1.954 4.102 1.00 88.94 77 LYS A O 1
ATOM 654 N N . ILE A 1 78 ? 4.114 -1.546 1.929 1.00 90.06 78 ILE A N 1
ATOM 655 C CA . ILE A 1 78 ? 2.978 -0.635 2.154 1.00 90.06 78 ILE A CA 1
ATOM 656 C C . ILE A 1 78 ? 1.816 -1.370 2.824 1.00 90.06 78 ILE A C 1
ATOM 658 O O . ILE A 1 78 ? 1.248 -0.840 3.776 1.00 90.06 78 ILE A O 1
ATOM 662 N N . HIS A 1 79 ? 1.507 -2.594 2.392 1.00 87.00 79 HIS A N 1
ATOM 663 C CA . HIS A 1 79 ? 0.350 -3.348 2.881 1.00 87.00 79 HIS A CA 1
ATOM 664 C C . HIS A 1 79 ? 0.292 -3.514 4.423 1.00 87.00 79 HIS A C 1
ATOM 666 O O . HIS A 1 79 ? -0.655 -3.028 5.049 1.00 87.00 79 HIS A O 1
ATOM 672 N N . PRO A 1 80 ? 1.311 -4.083 5.103 1.00 87.19 80 PRO A N 1
ATOM 673 C CA . PRO A 1 80 ? 1.300 -4.192 6.564 1.00 87.19 80 PRO A CA 1
ATOM 674 C C . PRO A 1 80 ? 1.346 -2.831 7.280 1.00 87.19 80 PRO A C 1
ATOM 676 O O . PRO A 1 80 ? 0.850 -2.713 8.403 1.00 87.19 80 PRO A O 1
ATOM 679 N N . MET A 1 81 ? 1.917 -1.791 6.663 1.00 90.75 81 MET A N 1
ATOM 680 C CA . MET A 1 81 ? 1.915 -0.447 7.250 1.00 90.75 81 MET A CA 1
ATOM 681 C C . MET A 1 81 ? 0.529 0.210 7.163 1.00 90.75 81 MET A C 1
ATOM 683 O O . MET A 1 81 ? 0.097 0.840 8.128 1.00 90.75 81 MET A O 1
ATOM 687 N N . ALA A 1 82 ? -0.191 0.023 6.053 1.00 89.44 82 ALA A N 1
ATOM 688 C CA . ALA A 1 82 ? -1.574 0.467 5.894 1.00 89.44 82 ALA A CA 1
ATOM 689 C C . ALA A 1 82 ? -2.489 -0.204 6.930 1.00 89.44 82 ALA A C 1
ATOM 691 O O . ALA A 1 82 ? -3.257 0.482 7.608 1.00 89.44 82 ALA A O 1
ATOM 692 N N . TYR A 1 83 ? -2.316 -1.512 7.147 1.00 88.56 83 TYR A N 1
ATOM 693 C CA . TYR A 1 83 ? -3.008 -2.248 8.206 1.00 88.56 83 TYR A 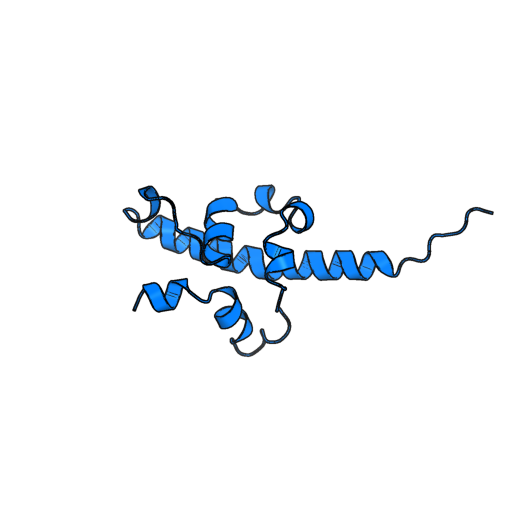CA 1
ATOM 694 C C . TYR A 1 83 ? -2.742 -1.651 9.595 1.00 88.56 83 TYR A C 1
ATOM 696 O O . TYR A 1 83 ? -3.660 -1.432 10.388 1.00 88.56 83 TYR A O 1
ATOM 704 N N . GLN A 1 84 ? -1.485 -1.310 9.894 1.00 88.81 84 GLN A N 1
ATOM 705 C CA . GLN A 1 84 ? -1.139 -0.680 11.166 1.00 88.81 84 GLN A CA 1
ATOM 706 C C . GLN A 1 84 ? -1.803 0.695 11.338 1.00 88.81 84 GLN A C 1
ATOM 708 O O . GLN A 1 84 ? -2.273 1.004 12.436 1.00 88.81 84 GLN A O 1
ATOM 713 N N . LEU A 1 85 ? -1.868 1.511 10.282 1.00 89.69 85 LEU A N 1
ATOM 714 C CA . LEU A 1 85 ? -2.566 2.800 10.316 1.00 89.69 85 LEU A CA 1
ATOM 715 C C . LEU A 1 85 ? -4.064 2.615 10.574 1.00 89.69 85 LEU A C 1
ATOM 717 O O . LEU A 1 85 ? -4.627 3.328 11.407 1.00 89.69 85 LEU A O 1
ATOM 721 N N . GLN A 1 86 ? -4.684 1.610 9.951 1.00 87.69 86 GLN A N 1
ATOM 722 C CA . GLN A 1 86 ? -6.091 1.275 10.176 1.00 87.69 86 GLN A CA 1
ATOM 723 C C . GLN A 1 86 ? -6.349 0.889 11.641 1.00 87.69 86 GLN A C 1
ATOM 725 O O . GLN A 1 86 ? -7.279 1.400 12.274 1.00 87.69 86 GLN A O 1
ATOM 730 N N . LEU A 1 87 ? -5.481 0.055 12.228 1.00 86.62 87 LEU A N 1
ATOM 731 C CA . LEU A 1 87 ? -5.561 -0.304 13.647 1.00 86.62 87 LEU A CA 1
ATOM 732 C C . LEU A 1 87 ? -5.375 0.907 14.567 1.00 86.62 87 LEU A C 1
ATOM 734 O O . LEU A 1 87 ? -6.094 1.043 15.560 1.00 86.62 87 LEU A O 1
ATOM 738 N N . GLN A 1 88 ? -4.427 1.794 14.256 1.00 87.31 88 GLN A N 1
ATOM 739 C CA . GLN A 1 88 ? -4.200 3.017 15.026 1.00 87.31 88 GLN A CA 1
ATOM 740 C C . GLN A 1 88 ? -5.423 3.935 14.979 1.00 87.31 88 GLN A C 1
ATOM 742 O O . GLN A 1 88 ? -5.885 4.374 16.036 1.00 87.31 88 GLN A O 1
ATOM 747 N N . ALA A 1 89 ? -5.998 4.157 13.795 1.00 85.50 89 ALA A N 1
ATOM 748 C CA . ALA A 1 89 ? -7.226 4.927 13.622 1.00 85.50 89 ALA A CA 1
ATOM 749 C C . ALA A 1 89 ? -8.378 4.333 14.452 1.00 85.50 89 ALA A C 1
ATOM 751 O O . ALA A 1 89 ? -9.018 5.051 15.223 1.00 85.50 89 ALA A O 1
ATOM 752 N N . ALA A 1 90 ? -8.571 3.011 14.400 1.00 80.38 90 ALA A N 1
ATOM 753 C CA . ALA A 1 90 ? -9.579 2.312 15.197 1.00 80.38 90 ALA A CA 1
ATOM 754 C C . ALA A 1 90 ? -9.307 2.374 16.716 1.00 80.38 90 ALA A C 1
ATOM 756 O O . ALA A 1 90 ? -10.241 2.432 17.520 1.00 80.38 90 ALA A O 1
ATOM 757 N N . SER A 1 91 ? -8.037 2.386 17.137 1.00 75.12 91 SER A N 1
ATOM 758 C CA . SER A 1 91 ? -7.654 2.518 18.549 1.00 75.12 91 SER A CA 1
ATOM 759 C C . SER A 1 91 ? -7.858 3.938 19.090 1.00 75.12 91 SER A C 1
ATOM 761 O O . SER A 1 91 ? -8.297 4.104 20.232 1.00 75.12 91 SER A O 1
ATOM 763 N N . ASN A 1 92 ? -7.634 4.960 18.258 1.00 65.06 92 ASN A N 1
ATOM 764 C CA . ASN A 1 92 ? -7.811 6.366 18.620 1.00 65.06 92 ASN A CA 1
ATOM 765 C C . ASN A 1 92 ? -9.283 6.698 18.912 1.00 65.06 92 ASN A C 1
ATOM 767 O O . ASN A 1 92 ? -9.561 7.529 19.775 1.00 65.06 92 ASN A O 1
ATOM 771 N N . PHE A 1 93 ? -10.224 5.973 18.298 1.00 57.78 93 PHE A N 1
ATOM 772 C CA . PHE A 1 93 ? -11.655 6.058 18.606 1.00 57.78 93 PHE A CA 1
ATOM 773 C C . PHE A 1 93 ? -12.027 5.605 20.031 1.00 57.78 93 PHE A C 1
ATOM 775 O O . PHE A 1 93 ? -13.086 5.982 20.530 1.00 57.78 93 PHE A O 1
ATOM 782 N N . LYS A 1 94 ? -11.182 4.818 20.717 1.00 54.44 94 LYS A N 1
ATOM 783 C CA . LYS A 1 94 ? -11.461 4.305 22.074 1.00 54.44 94 LYS A CA 1
ATOM 784 C C . LYS A 1 94 ? -10.925 5.178 23.205 1.00 54.44 94 LYS A C 1
ATOM 786 O O . LYS A 1 94 ? -11.157 4.844 24.365 1.00 54.44 94 LYS A O 1
ATOM 791 N N . SER A 1 95 ? -10.227 6.274 22.915 1.00 47.31 95 SER A N 1
ATOM 792 C CA . SER A 1 95 ? -9.806 7.201 23.967 1.00 47.31 95 SER A CA 1
ATOM 793 C C . SER A 1 95 ? -11.014 8.036 24.403 1.00 47.31 95 SER A C 1
ATOM 795 O O . SER A 1 95 ? -11.486 8.850 23.608 1.00 47.31 95 SER A O 1
ATOM 797 N N . PRO A 1 96 ? -11.552 7.878 25.632 1.00 48.84 96 PRO A N 1
ATOM 798 C CA . PRO A 1 96 ? -12.616 8.754 26.082 1.00 48.84 96 PRO A CA 1
ATOM 799 C C . PRO A 1 96 ? -12.047 10.168 26.137 1.00 48.84 96 PRO A C 1
ATOM 801 O O . PRO A 1 96 ? -11.053 10.420 26.825 1.00 48.84 96 PRO A O 1
ATOM 804 N N . VAL A 1 97 ? -12.677 11.082 25.396 1.00 54.38 97 VAL A N 1
ATOM 805 C CA . VAL A 1 97 ? -12.491 12.524 25.549 1.00 54.38 97 VAL A CA 1
ATOM 806 C C . VAL A 1 97 ? -12.551 12.808 27.045 1.00 54.38 97 VAL A C 1
ATOM 808 O O . VAL A 1 97 ? -13.594 12.625 27.673 1.00 54.38 97 VAL A O 1
ATOM 811 N N . LYS A 1 98 ? -11.424 13.202 27.646 1.00 56.38 98 LYS A N 1
ATOM 812 C CA . LYS A 1 98 ? -11.436 13.708 29.017 1.00 56.38 98 LYS A CA 1
ATOM 813 C C . LYS A 1 98 ? -12.265 14.984 28.980 1.00 56.38 98 LYS A C 1
ATOM 815 O O . LYS A 1 98 ? -11.789 16.016 28.517 1.00 56.38 98 LYS A O 1
ATOM 820 N N . THR A 1 99 ? -13.519 14.885 29.415 1.00 51.16 99 THR A N 1
ATOM 821 C CA . THR A 1 99 ? -14.382 16.026 29.698 1.00 51.16 99 THR A CA 1
ATOM 822 C C . THR A 1 99 ? -13.616 16.956 30.632 1.00 51.16 99 THR A C 1
ATOM 824 O O . THR A 1 99 ? -13.364 16.613 31.787 1.00 51.16 99 THR A O 1
ATOM 827 N N . ILE A 1 100 ? -13.197 18.105 30.106 1.00 58.12 100 ILE A N 1
ATOM 828 C CA . ILE A 1 100 ? -12.714 19.225 30.908 1.00 58.12 100 ILE A CA 1
ATOM 829 C C . ILE A 1 100 ? -13.900 19.651 31.782 1.00 58.12 100 ILE A C 1
ATOM 831 O O . ILE A 1 100 ? -14.952 20.017 31.258 1.00 58.12 100 ILE A O 1
ATOM 835 N N . ARG A 1 101 ? -13.749 19.490 33.099 1.00 49.62 101 ARG A N 1
ATOM 836 C CA . ARG A 1 101 ? -14.595 20.129 34.111 1.00 49.62 101 ARG A CA 1
ATOM 837 C C . ARG A 1 101 ? -14.035 21.503 34.426 1.00 49.62 101 ARG A C 1
ATOM 839 O O . ARG A 1 101 ? -12.789 21.603 34.484 1.00 49.62 101 ARG A O 1
#

Secondary structure (DSSP, 8-state):
-HHHHHTTHHHHHHHSTT-TT----HHHHH-TTTTTTSTTTSTTHHHHHHHHTTPPPPHHHHT-HHHHHHHHHHHHHHHHHHHHHHHHHHHHTTS------

Nearest PDB structures (foldseek):
  1rqf-assembly1_A  TM=8.608E-01  e=2.442E-06  Xenopus laevis
  4nh1-assembly1_D  TM=8.241E-01  e=1.826E-06  Homo sapiens
  4md9-assembly3_N  TM=8.777E-01  e=4.912E-06  Homo sapiens
  2r6m-assembly1_B-2  TM=7.487E-01  e=9.321E-06  Rattus norvegicus
  1rqf-assembly1_B  TM=8.868E-01  e=3.557E-05  Xenopus laevis

Mean predicted aligned error: 9.12 Å

Organism: Ursus amer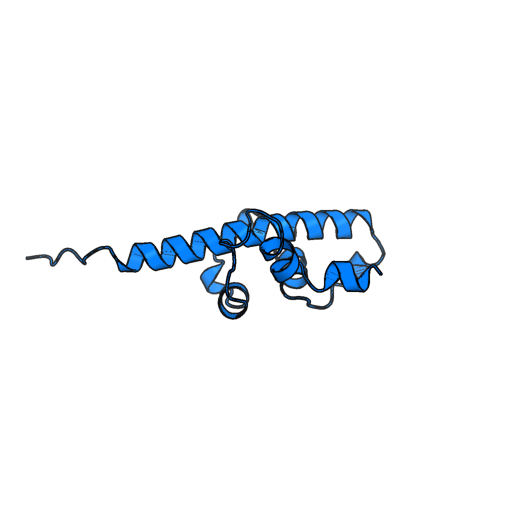icanus (NCBI:txid9643)